Protein 3BJ9 (pdb70)

Radius of gyration: 13.49 Å; Cα contacts (8 Å, |Δi|>4): 294; chains: 1; bounding box: 33×33×35 Å

Solvent-accessible surface area: 6426 Å² total; per-residue (Å²): 93,15,88,3,35,108,71,56,61,21,8,79,38,49,88,13,128,0,29,0,19,4,161,82,151,100,75,0,24,99,71,24,1,42,0,31,11,50,91,125,86,119,101,69,104,60,2,4,41,12,67,35,120,114,63,104,48,83,4,105,172,11,55,122,45,10,51,10,36,38,45,75,105,141,11,69,0,14,0,23,0,40,111,3,67,87,84,2,78,3,44,0,47,0,0,6,15,68,243,105,80,63,57,94,5,91,5,0,68,0,52,16,69,104,82,124

Secondary structure (DSSP, 8-state):
-EE--SEEEEETT--EEEEEEE-SSS-GGG-PEEEEEE-TTS--EEEEEEEETTEEEEPTT--TTEEEEEEGGGTEEEEEE-S--GGG-EEEEEEE--SS--EEP--EEEEEES--

Foldseek 3Di:
DWAWDAEDEEEAQAKDKTKIAPPDVDFLLPWWKWKWWAAPPDDTATAKTDNAPPDIGGGPPRDPLWDWDADRVRRMIMTMHGRDDQVSQTWMWIWIDDPVDIHIYPTYGYGYDNHD

Nearest PDB structures (foldseek):
  3bj9-assembly1_1  TM=1.009E+00  e=4.000E-25  Homo sapiens
  4kte-assembly1_L  TM=9.648E-01  e=6.595E-17  Macaca mulatta
  4ktd-assembly1_L  TM=9.754E-01  e=2.345E-16  Macaca mulatta
  8eez-assembly1_L  TM=9.628E-01  e=2.100E-16  Macaca mulatta
  7u8e-assembly1_L  TM=9.687E-01  e=7.469E-16  Homo sapiens

Structure (mmCIF, N/CA/C/O backbone):
data_3BJ9
#
_entry.id   3BJ9
#
_cell.length_a   43.811
_cell.length_b   67.176
_cell.length_c   99.830
_cell.angle_alpha   90.00
_cell.angle_beta   90.00
_cell.angle_gamma   90.00
#
_symmetry.space_group_name_H-M   'I 2 2 2'
#
loop_
_entity.id
_entity.type
_entity.pdbx_description
1 polymer 'Immunoglobulin iota chain, Immunoglobulin lambda-like polypeptide 1'
2 non-polymer 1,2-ETHANEDIOL
3 water water
#
loop_
_atom_site.group_PDB
_atom_site.id
_atom_site.type_symbol
_atom_site.label_atom_id
_atom_site.label_alt_id
_atom_site.label_comp_id
_atom_site.label_asym_id
_atom_site.label_entity_id
_atom_site.label_seq_id
_atom_site.pdbx_PDB_ins_code
_atom_site.Cartn_x
_atom_site.Cartn_y
_atom_site.Cartn_z
_atom_site.occupancy
_atom_site.B_iso_or_equiv
_atom_site.auth_seq_id
_atom_site.auth_comp_id
_atom_site.auth_asym_id
_atom_site.auth_atom_id
_atom_site.pdbx_PDB_model_num
ATOM 1 N N . VAL A 1 1 ? 16.209 0.657 15.751 1.00 20.16 3 VAL 1 N 1
ATOM 2 C CA . VAL A 1 1 ? 16.024 1.297 14.406 1.00 19.05 3 VAL 1 CA 1
ATOM 3 C C . VAL A 1 1 ? 15.287 2.654 14.525 1.00 17.79 3 VAL 1 C 1
ATOM 4 O O . VAL A 1 1 ? 15.689 3.617 13.888 1.00 17.57 3 VAL 1 O 1
ATOM 8 N N . LEU A 1 2 ? 14.261 2.745 15.378 1.00 16.28 4 LEU 1 N 1
ATOM 9 C CA . LEU A 1 2 ? 13.586 4.022 15.607 1.00 14.33 4 LEU 1 CA 1
ATOM 10 C C . LEU A 1 2 ? 13.783 4.516 17.043 1.00 14.41 4 LEU 1 C 1
ATOM 11 O O . LEU A 1 2 ? 13.258 3.912 17.974 1.00 14.84 4 LEU 1 O 1
ATOM 16 N N . HIS A 1 3 ? 14.522 5.612 17.223 1.00 12.36 5 HIS 1 N 1
ATOM 17 C CA . HIS A 1 3 ? 14.700 6.178 18.561 1.00 10.32 5 HIS 1 CA 1
ATOM 18 C C . HIS A 1 3 ? 13.593 7.185 18.859 1.00 9.31 5 HIS 1 C 1
ATOM 19 O O . HIS A 1 3 ? 13.261 8.019 18.019 1.00 9.21 5 HIS 1 O 1
ATOM 26 N N . GLN A 1 4 ? 13.038 7.099 20.057 1.00 7.85 6 GLN 1 N 1
ATOM 27 C CA . GLN A 1 4 ? 12.206 8.158 20.604 1.00 8.22 6 GLN 1 CA 1
ATOM 28 C C . GLN A 1 4 ? 12.657 8.441 22.033 1.00 8.64 6 GLN 1 C 1
ATOM 29 O O . GLN A 1 4 ? 12.911 7.517 22.793 1.00 8.31 6 GLN 1 O 1
ATOM 35 N N . PRO A 1 5 ? 12.732 9.714 22.413 1.00 9.52 7 PRO 1 N 1
ATOM 36 C CA . PRO A 1 5 ? 13.065 10.059 23.808 1.00 9.87 7 PRO 1 CA 1
ATOM 37 C C . PRO A 1 5 ? 11.980 9.482 24.732 1.00 9.47 7 PRO 1 C 1
ATOM 38 O O . PRO A 1 5 ? 10.800 9.545 24.377 1.00 9.58 7 PRO 1 O 1
ATOM 42 N N . PRO A 1 6 ? 12.361 8.916 25.879 1.00 9.52 8 PRO 1 N 1
ATOM 43 C CA . PRO A 1 6 ? 11.394 8.336 26.827 1.00 9.38 8 PRO 1 CA 1
ATOM 44 C C . PRO A 1 6 ? 10.273 9.278 27.290 1.00 9.14 8 PRO 1 C 1
ATOM 45 O O . PRO A 1 6 ? 9.112 8.857 27.423 1.00 8.98 8 PRO 1 O 1
ATOM 49 N N . ALA A 1 7 ? 10.607 10.536 27.535 1.00 8.84 9 ALA 1 N 1
ATOM 50 C CA . ALA A 1 7 ? 9.663 11.421 28.209 1.00 9.29 9 ALA 1 CA 1
ATOM 51 C C . ALA A 1 7 ? 9.902 12.856 27.826 1.00 9.45 9 ALA 1 C 1
ATOM 52 O O . ALA A 1 7 ? 11.037 13.296 27.689 1.00 9.67 9 ALA 1 O 1
ATOM 54 N N . MET A 1 8 ? 8.815 13.576 27.613 1.00 9.55 10 MET 1 N 1
ATOM 55 C CA . MET A 1 8 ? 8.864 15.018 27.418 1.00 10.72 10 MET 1 CA 1
ATOM 56 C C . MET A 1 8 ? 7.727 15.658 28.212 1.00 10.67 10 MET 1 C 1
ATOM 57 O O . MET A 1 8 ? 6.675 15.046 28.409 1.00 10.14 10 MET 1 O 1
ATOM 62 N N . SER A 1 9 ? 7.947 16.896 28.646 1.00 11.65 11 SER 1 N 1
ATOM 63 C CA A SER A 1 9 ? 6.931 17.661 29.354 0.50 11.91 11 SER 1 CA 1
ATOM 64 C CA B SER A 1 9 ? 6.932 17.672 29.367 0.50 11.62 11 SER 1 CA 1
ATOM 65 C C . SER A 1 9 ? 6.725 19.029 28.708 1.00 11.80 11 SER 1 C 1
ATOM 66 O O . SER A 1 9 ? 7.665 19.628 28.201 1.00 11.56 11 SER 1 O 1
ATOM 71 N N . SER A 1 10 ? 5.484 19.519 28.704 1.00 11.92 12 SER 1 N 1
ATOM 72 C CA . SER A 1 10 ? 5.224 20.893 28.268 1.00 11.96 12 SER 1 CA 1
ATOM 73 C C . SER A 1 10 ? 3.917 21.398 28.874 1.00 12.04 12 SER 1 C 1
ATOM 74 O O . SER A 1 10 ? 3.066 20.597 29.258 1.00 12.66 12 SER 1 O 1
ATOM 77 N N . ALA A 1 11 ? 3.755 22.716 28.943 1.00 11.78 13 ALA 1 N 1
ATOM 78 C CA . ALA A 1 11 ? 2.599 23.310 29.609 1.00 11.69 13 ALA 1 CA 1
ATOM 79 C C . ALA A 1 11 ? 1.373 23.441 28.713 1.00 11.52 13 ALA 1 C 1
ATOM 80 O O . ALA A 1 11 ? 1.471 23.510 27.477 1.00 11.56 13 ALA 1 O 1
ATOM 82 N N . LEU A 1 12 ? 0.215 23.470 29.353 1.00 12.04 14 LEU 1 N 1
ATOM 83 C CA . LEU A 1 12 ? -1.056 23.773 28.682 1.00 12.53 14 LEU 1 CA 1
ATOM 84 C C . LEU A 1 12 ? -0.936 24.928 27.716 1.00 12.75 14 LEU 1 C 1
ATOM 85 O O . LEU A 1 12 ? -0.340 25.950 28.037 1.00 13.32 14 LEU 1 O 1
ATOM 90 N N . GLY A 1 13 ? -1.492 24.762 26.524 1.00 13.01 15 GLY 1 N 1
ATOM 91 C CA . GLY A 1 13 ? -1.504 25.826 25.531 1.00 12.52 15 GLY 1 CA 1
ATOM 92 C C . GLY A 1 13 ? -0.260 25.942 24.680 1.00 12.83 15 GLY 1 C 1
ATOM 93 O O . GLY A 1 13 ? -0.266 26.658 23.670 1.00 13.09 15 GLY 1 O 1
ATOM 94 N N . THR A 1 14 ? 0.812 25.242 25.051 1.00 12.28 16 THR 1 N 1
ATOM 95 C CA . THR A 1 14 ? 2.050 25.370 24.276 1.00 12.21 16 THR 1 CA 1
ATOM 96 C C . THR A 1 14 ? 2.053 24.421 23.089 1.00 12.25 16 THR 1 C 1
ATOM 97 O O . THR A 1 14 ? 1.122 23.634 22.895 1.00 11.06 16 THR 1 O 1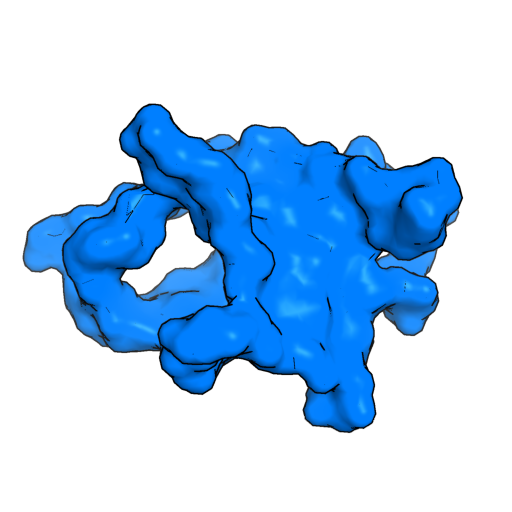
ATOM 101 N N . THR A 1 15 ? 3.138 24.516 22.324 1.00 13.21 17 THR 1 N 1
ATOM 102 C CA . THR A 1 15 ? 3.444 23.641 21.216 1.00 13.64 17 THR 1 CA 1
ATOM 103 C C . THR A 1 15 ? 4.653 22.800 21.586 1.00 13.56 17 THR 1 C 1
ATOM 104 O O . THR A 1 15 ? 5.650 23.335 22.079 1.00 13.23 17 THR 1 O 1
ATOM 108 N N . ILE A 1 16 ? 4.552 21.485 21.361 1.00 12.58 18 ILE 1 N 1
ATOM 109 C CA . ILE A 1 16 ? 5.686 20.565 21.560 1.00 12.28 18 ILE 1 CA 1
ATOM 110 C C . ILE A 1 16 ? 5.957 19.782 20.267 1.00 11.42 18 ILE 1 C 1
ATOM 111 O O . ILE A 1 16 ? 5.050 19.544 19.474 1.00 11.67 18 ILE 1 O 1
ATOM 116 N N . ARG A 1 17 ? 7.203 19.396 20.050 1.00 10.54 19 ARG 1 N 1
ATOM 117 C CA . ARG A 1 17 ? 7.556 18.637 18.853 1.00 10.69 19 ARG 1 CA 1
ATOM 118 C C . ARG A 1 17 ? 8.255 17.378 19.296 1.00 9.85 19 ARG 1 C 1
ATOM 119 O O . ARG A 1 17 ? 9.350 17.425 19.882 1.00 9.59 19 ARG 1 O 1
ATOM 127 N N . LEU A 1 18 ? 7.594 16.253 19.054 1.00 10.30 20 LEU 1 N 1
ATOM 128 C CA . LEU A 1 18 ? 8.157 14.929 19.351 1.00 9.70 20 LEU 1 CA 1
ATOM 129 C C . LEU A 1 18 ? 9.037 14.449 18.194 1.00 9.14 20 LEU 1 C 1
ATOM 130 O O . LEU A 1 18 ? 8.701 14.660 17.041 1.00 8.38 20 LEU 1 O 1
ATOM 135 N N . THR A 1 19 ? 10.157 13.802 18.516 1.00 8.56 21 THR 1 N 1
ATOM 136 C CA . THR A 1 19 ? 11.108 13.376 17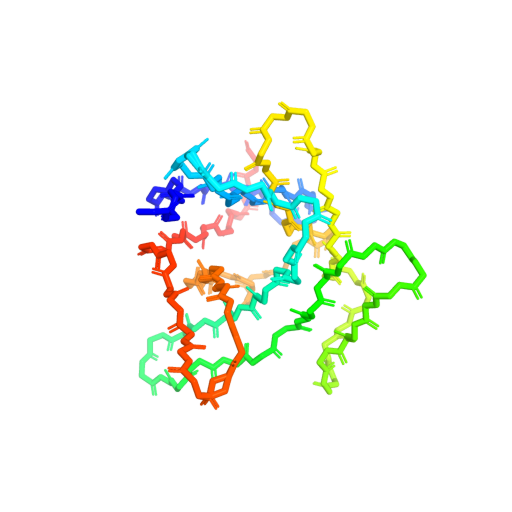.499 1.00 8.22 21 THR 1 CA 1
ATOM 137 C C . THR A 1 19 ? 11.209 11.868 17.383 1.00 8.33 21 THR 1 C 1
ATOM 138 O O . THR A 1 19 ? 11.286 11.159 18.375 1.00 8.50 21 THR 1 O 1
ATOM 142 N N . CYS A 1 20 ? 11.234 11.398 16.147 1.00 7.88 22 CYS 1 N 1
ATOM 143 C CA . CYS A 1 20 ? 11.457 10.009 15.884 1.00 7.84 22 CYS 1 CA 1
ATOM 144 C C . CYS A 1 20 ? 12.521 9.710 14.861 1.00 7.71 22 CYS 1 C 1
ATOM 145 O O . CYS A 1 20 ? 12.442 10.235 13.750 1.00 7.49 22 CYS 1 O 1
ATOM 148 N N . THR A 1 21 ? 13.604 9.030 15.224 1.00 8.26 23 THR 1 N 1
ATOM 149 C CA . THR A 1 21 ? 14.907 9.365 14.737 1.00 8.69 23 THR 1 CA 1
ATOM 150 C C . THR A 1 21 ? 15.170 7.971 14.129 1.00 9.49 23 THR 1 C 1
ATOM 151 O O . THR A 1 21 ? 15.243 6.975 14.864 1.00 8.15 23 THR 1 O 1
ATOM 155 N N . LEU A 1 22 ? 15.263 7.890 12.803 1.00 11.17 24 LEU 1 N 1
ATOM 156 C CA . LEU A 1 22 ? 15.658 6.648 12.135 1.00 13.93 24 LEU 1 CA 1
ATOM 157 C C . LEU A 1 22 ? 17.174 6.465 12.290 1.00 16.43 24 LEU 1 C 1
ATOM 158 O O . LEU A 1 22 ? 17.960 7.187 11.689 1.00 15.39 24 LEU 1 O 1
ATOM 163 N N . ARG A 1 23 ? 17.560 5.508 13.122 1.00 20.27 25 ARG 1 N 1
ATOM 164 C CA . ARG A 1 23 ? 18.960 5.229 13.413 1.00 24.33 25 ARG 1 CA 1
ATOM 165 C C . ARG A 1 23 ? 19.348 3.972 12.641 1.00 25.32 25 ARG 1 C 1
ATOM 166 O O . ARG A 1 23 ? 18.831 2.903 12.960 1.00 26.73 25 ARG 1 O 1
ATOM 174 N N . ASN A 1 24 ? 20.146 4.069 11.568 1.00 27.11 26 ASN 1 N 1
ATOM 175 C CA . ASN A 1 24 ? 20.437 5.300 10.801 1.00 27.18 26 ASN 1 CA 1
ATOM 176 C C . ASN A 1 24 ? 21.130 4.940 9.486 1.00 26.68 26 ASN 1 C 1
ATOM 177 O O . ASN A 1 24 ? 21.619 5.823 8.751 1.00 27.51 26 ASN 1 O 1
ATOM 182 N N A ASP A 1 25 ? 21.230 3.657 9.167 0.50 25.52 27 ASP 1 N 1
ATOM 183 N N B ASP A 1 25 ? 21.164 3.631 9.227 0.50 25.43 27 ASP 1 N 1
ATOM 184 C CA A ASP A 1 25 ? 21.679 3.342 7.821 0.50 24.43 27 ASP 1 CA 1
ATOM 185 C CA B ASP A 1 25 ? 21.611 3.022 7.978 0.50 24.22 27 ASP 1 CA 1
ATOM 186 C C A ASP A 1 25 ? 20.495 3.009 6.905 0.50 23.58 27 ASP 1 C 1
ATOM 187 C C B ASP A 1 25 ? 20.468 2.939 6.948 0.50 23.46 27 ASP 1 C 1
ATOM 188 O O A ASP A 1 25 ? 20.609 2.274 5.920 0.50 23.36 27 ASP 1 O 1
ATOM 189 O O B ASP A 1 25 ? 20.599 2.311 5.892 0.50 23.24 27 ASP 1 O 1
ATOM 198 N N . HIS A 1 26 ? 19.348 3.578 7.275 1.00 22.29 28 HIS 1 N 1
ATOM 199 C CA . HIS A 1 26 ? 18.200 3.661 6.402 1.00 20.84 28 HIS 1 CA 1
ATOM 200 C C . HIS A 1 26 ? 17.921 5.143 6.174 1.00 18.92 28 HIS 1 C 1
ATOM 201 O O . HIS A 1 26 ? 18.358 5.989 6.951 1.00 18.22 28 HIS 1 O 1
ATOM 208 N N . ASP A 1 27 ? 17.208 5.450 5.100 1.00 16.96 29 ASP 1 N 1
ATOM 209 C CA . ASP A 1 27 ? 16.983 6.833 4.698 1.00 16.30 29 ASP 1 CA 1
ATOM 210 C C . ASP A 1 27 ? 15.524 7.205 4.962 1.00 15.25 29 ASP 1 C 1
ATOM 211 O O . ASP A 1 27 ? 14.625 6.632 4.361 1.00 14.55 29 ASP 1 O 1
ATOM 216 N N . ILE A 1 28 ? 15.298 8.166 5.858 1.00 14.85 30 ILE 1 N 1
ATOM 217 C CA . ILE A 1 28 ? 13.930 8.608 6.173 1.00 14.34 30 ILE 1 CA 1
ATOM 218 C C . ILE A 1 28 ? 13.220 9.300 5.002 1.00 14.22 30 ILE 1 C 1
ATOM 219 O O . ILE A 1 28 ? 12.002 9.428 5.011 1.00 14.07 30 ILE 1 O 1
ATOM 224 N N . GLY A 1 29 ? 13.998 9.725 4.017 1.00 20.00 31 GLY 1 N 1
ATOM 225 C CA . GLY A 1 29 ? 13.460 10.360 2.827 1.00 20.00 31 GLY 1 CA 1
ATOM 226 C C . GLY A 1 29 ? 12.623 9.411 1.992 1.00 20.00 31 GLY 1 C 1
ATOM 227 O O . GLY A 1 29 ? 11.931 9.830 1.116 1.00 20.00 31 GLY 1 O 1
ATOM 228 N N . VAL A 1 30 ? 12.714 8.116 2.289 1.00 13.96 32 VAL 1 N 1
ATOM 229 C CA . VAL A 1 30 ? 11.930 7.156 1.551 1.00 14.24 32 VAL 1 CA 1
ATOM 230 C C . VAL A 1 30 ? 10.849 6.439 2.356 1.00 13.77 32 VAL 1 C 1
ATOM 231 O O . VAL A 1 30 ? 10.274 5.485 1.875 1.00 14.07 32 VAL 1 O 1
ATOM 235 N N . TYR A 1 31 ? 10.588 6.911 3.570 1.00 12.28 33 TYR 1 N 1
ATOM 236 C CA . TYR A 1 31 ? 9.560 6.328 4.444 1.00 12.36 33 TYR 1 CA 1
ATOM 237 C C . TYR A 1 31 ? 8.497 7.307 4.857 1.00 11.77 33 TYR 1 C 1
ATOM 238 O O . TYR A 1 31 ? 8.801 8.460 5.104 1.00 11.07 33 TYR 1 O 1
ATOM 247 N N . SER A 1 32 ? 7.254 6.826 4.925 1.00 10.69 34 SER 1 N 1
ATOM 248 C CA . SER A 1 32 ? 6.195 7.516 5.645 1.00 10.54 34 SER 1 CA 1
ATOM 249 C C . SER A 1 32 ? 6.449 7.306 7.129 1.00 10.33 34 SER 1 C 1
ATOM 250 O O . SER A 1 32 ? 6.864 6.221 7.544 1.00 9.93 34 SER 1 O 1
ATOM 253 N N . VAL A 1 33 ? 6.209 8.346 7.919 1.00 10.05 35 VAL 1 N 1
ATOM 254 C CA . VAL A 1 33 ? 6.286 8.222 9.372 1.00 9.58 35 VAL 1 CA 1
ATOM 255 C C . VAL A 1 33 ? 4.852 8.169 9.919 1.00 9.41 35 VAL 1 C 1
ATOM 256 O O . VAL A 1 33 ? 4.064 9.096 9.724 1.00 8.63 35 VAL 1 O 1
ATOM 260 N N . TYR A 1 34 ? 4.521 7.069 10.591 1.00 10.03 36 TYR 1 N 1
ATOM 261 C CA . TYR A 1 34 ? 3.198 6.882 11.209 1.00 9.71 36 TYR 1 CA 1
ATOM 262 C C . TYR A 1 34 ? 3.288 7.258 12.682 1.00 9.53 36 TYR 1 C 1
ATOM 263 O O . TYR A 1 34 ? 4.294 6.982 13.324 1.00 8.92 36 TYR 1 O 1
ATOM 272 N N . TRP A 1 35 ? 2.242 7.903 13.196 1.00 8.99 37 TRP 1 N 1
ATOM 273 C CA . TRP A 1 35 ? 2.196 8.324 14.592 1.00 7.93 37 TRP 1 CA 1
ATOM 274 C C . TRP A 1 35 ? 0.929 7.806 15.259 1.00 8.32 37 TRP 1 C 1
ATOM 275 O O . TRP A 1 35 ? -0.142 7.805 14.638 1.00 8.53 37 TRP 1 O 1
ATOM 286 N N . TYR A 1 36 ? 1.057 7.370 16.513 1.00 7.72 38 TYR 1 N 1
ATOM 287 C CA . TYR A 1 36 ? -0.061 6.787 17.275 1.00 8.14 38 TYR 1 CA 1
ATOM 288 C C . TYR A 1 36 ? -0.046 7.365 18.677 1.00 7.58 38 TYR 1 C 1
ATOM 289 O O . TYR A 1 36 ? 1.018 7.555 19.253 1.00 7.62 38 TYR 1 O 1
ATOM 298 N N . GLN A 1 37 ? -1.226 7.632 19.215 1.00 7.50 39 GLN 1 N 1
ATOM 299 C CA . GLN A 1 37 ? -1.379 8.045 20.610 1.00 7.80 39 GLN 1 CA 1
ATOM 300 C C . GLN A 1 37 ? -1.887 6.812 21.373 1.00 8.02 39 GLN 1 C 1
ATOM 301 O O . GLN A 1 37 ? -2.700 6.065 20.842 1.00 9.31 39 GLN 1 O 1
ATOM 307 N N . GLN A 1 38 ? -1.437 6.604 22.601 1.00 8.58 40 GLN 1 N 1
ATOM 308 C CA . GLN A 1 38 ? -1.989 5.525 23.421 1.00 8.63 40 GLN 1 CA 1
ATOM 309 C C . GLN A 1 38 ? -2.190 5.960 24.854 1.00 9.60 40 GLN 1 C 1
ATOM 310 O O . GLN A 1 38 ? -1.271 6.477 25.500 1.00 9.78 40 GLN 1 O 1
ATOM 316 N N . ARG A 1 39 ? -3.414 5.770 25.342 1.00 9.37 41 ARG 1 N 1
ATOM 317 C CA . ARG A 1 39 ? -3.711 6.076 26.728 1.00 10.26 41 ARG 1 CA 1
ATOM 318 C C . ARG A 1 39 ? -3.841 4.756 27.483 1.00 10.51 41 ARG 1 C 1
ATOM 319 O O . ARG A 1 39 ? -4.263 3.770 26.892 1.00 8.86 41 ARG 1 O 1
ATOM 327 N N . PRO A 1 40 ? -3.477 4.748 28.774 1.00 11.41 42 PRO 1 N 1
ATOM 328 C CA . PRO A 1 40 ? -3.501 3.533 29.584 1.00 12.19 42 PRO 1 CA 1
ATOM 329 C C . PRO A 1 40 ? -4.870 2.849 29.548 1.00 12.84 42 PRO 1 C 1
ATOM 330 O O . PRO A 1 40 ? -5.894 3.511 29.741 1.00 12.84 42 PRO 1 O 1
ATOM 334 N N . GLY A 1 41 ? -4.868 1.539 29.289 1.00 13.58 43 GLY 1 N 1
ATOM 335 C CA . GLY A 1 41 ? -6.097 0.747 29.152 1.00 14.39 43 GLY 1 CA 1
ATOM 336 C C . GLY A 1 41 ? -6.873 0.941 27.859 1.00 14.82 43 GLY 1 C 1
ATOM 337 O O . GLY A 1 41 ? -8.050 0.545 27.758 1.00 15.60 43 GLY 1 O 1
ATOM 338 N N . HIS A 1 42 ? -6.235 1.575 26.876 1.00 13.72 44 HIS 1 N 1
ATOM 339 C CA . HIS A 1 42 ? -6.833 1.764 25.564 1.00 13.37 44 HIS 1 CA 1
ATOM 340 C C . HIS A 1 42 ? -5.859 1.334 24.482 1.00 12.23 44 HIS 1 C 1
ATOM 341 O O . HIS A 1 42 ? -4.647 1.301 24.734 1.00 11.43 44 HIS 1 O 1
ATOM 348 N N . PRO A 1 43 ? -6.387 0.975 23.302 1.00 12.00 45 PRO 1 N 1
ATOM 349 C CA . PRO A 1 43 ? -5.551 0.644 22.158 1.00 11.47 45 PRO 1 CA 1
ATOM 350 C C . PRO A 1 43 ? -4.861 1.887 21.593 1.00 11.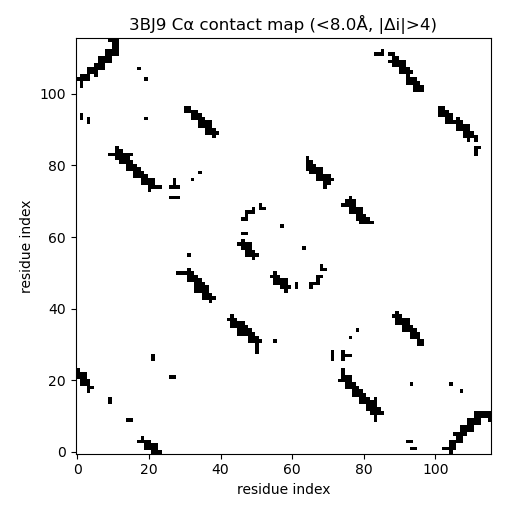09 45 PRO 1 C 1
ATOM 351 O O . PRO A 1 43 ? -5.273 3.008 21.886 1.00 11.80 45 PRO 1 O 1
ATOM 355 N N . PRO A 1 44 ? -3.837 1.696 20.771 1.00 11.05 46 PRO 1 N 1
ATOM 356 C CA . PRO A 1 44 ? -3.253 2.822 20.038 1.00 10.43 46 PRO 1 CA 1
ATOM 357 C C . PRO A 1 44 ? -4.304 3.454 19.136 1.00 10.16 46 PRO 1 C 1
ATOM 358 O O . PRO A 1 44 ? -5.228 2.766 18.665 1.00 9.68 46 PRO 1 O 1
ATOM 362 N N . ARG A 1 45 ? -4.143 4.747 18.897 1.00 9.09 47 ARG 1 N 1
ATOM 363 C CA . ARG A 1 45 ? -5.025 5.493 18.005 1.00 9.75 47 ARG 1 CA 1
ATOM 364 C C . ARG A 1 45 ? -4.181 6.161 16.931 1.00 8.71 47 ARG 1 C 1
ATOM 365 O O . ARG A 1 45 ? -3.308 6.955 17.234 1.00 8.21 47 ARG 1 O 1
ATOM 373 N N . PHE A 1 46 ? -4.467 5.851 15.674 1.00 9.32 48 PHE 1 N 1
ATOM 374 C CA . PHE A 1 46 ? -3.770 6.475 14.551 1.00 9.09 48 PHE 1 CA 1
ATOM 375 C C . PHE A 1 46 ? -3.986 7.992 14.560 1.00 8.35 48 PHE 1 C 1
ATOM 376 O O . PHE A 1 46 ? -5.128 8.445 14.541 1.00 7.38 48 PHE 1 O 1
ATOM 384 N N . LEU A 1 47 ? -2.890 8.754 14.568 1.00 6.95 49 LEU 1 N 1
ATOM 385 C CA . LEU A 1 47 ? -2.950 10.219 14.460 1.00 7.96 49 LEU 1 CA 1
ATOM 386 C C . LEU A 1 47 ? -2.782 10.747 13.033 1.00 8.36 49 LEU 1 C 1
ATOM 387 O O . LEU A 1 47 ? -3.596 11.552 12.556 1.00 8.01 49 LEU 1 O 1
ATOM 392 N N . LEU A 1 48 ? -1.697 10.329 12.384 1.00 7.75 50 LEU 1 N 1
ATOM 393 C CA . LEU A 1 48 ? -1.363 10.806 11.036 1.00 8.39 50 LEU 1 CA 1
ATOM 394 C C . LEU A 1 48 ? -0.196 10.008 10.462 1.00 8.40 50 LEU 1 C 1
ATOM 395 O O . LEU A 1 48 ? 0.587 9.395 11.214 1.00 8.14 50 LEU 1 O 1
ATOM 400 N N . ARG A 1 49 ? -0.124 9.994 9.128 1.00 8.68 51 ARG 1 N 1
ATOM 401 C CA . ARG A 1 49 ? 0.976 9.433 8.376 1.00 8.94 51 ARG 1 CA 1
ATOM 402 C C . ARG A 1 49 ? 1.618 10.594 7.652 1.00 9.01 51 ARG 1 C 1
ATOM 403 O O . ARG A 1 49 ? 0.928 11.359 6.951 1.00 10.20 51 ARG 1 O 1
ATOM 411 N N . TYR A 1 50 ? 2.924 10.733 7.797 1.00 8.34 52 TYR 1 N 1
ATOM 412 C CA . TYR A 1 50 ? 3.630 11.804 7.127 1.00 9.44 52 TYR 1 CA 1
ATOM 413 C C . TYR A 1 50 ? 4.783 11.292 6.257 1.00 9.46 52 TYR 1 C 1
ATOM 414 O O . TYR A 1 50 ? 5.745 10.713 6.765 1.00 8.82 52 TYR 1 O 1
ATOM 423 N N . PHE A 1 51 ? 4.664 11.517 4.949 1.00 10.22 53 PHE 1 N 1
ATOM 424 C CA . PHE A 1 51 ? 5.785 11.337 4.023 1.00 11.24 53 PHE 1 CA 1
ATOM 425 C C . PHE A 1 51 ? 6.386 12.697 3.610 1.00 11.89 53 PHE 1 C 1
ATOM 426 O O . PHE A 1 51 ? 7.605 12.889 3.658 1.00 12.79 53 PHE 1 O 1
ATOM 434 N N . SER A 1 52 ? 5.537 13.625 3.188 1.00 11.89 54 SER 1 N 1
ATOM 435 C CA . SER A 1 52 ? 5.985 14.960 2.770 1.00 12.82 54 SER 1 CA 1
ATOM 436 C C . SER A 1 52 ? 4.802 15.904 2.901 1.00 13.31 54 SER 1 C 1
ATOM 437 O O . SER A 1 52 ? 3.698 15.437 3.203 1.00 12.76 54 SER 1 O 1
ATOM 440 N N . GLN A 1 53 ? 5.017 17.217 2.668 1.00 13.94 55 GLN 1 N 1
ATOM 441 C CA A GLN A 1 53 ? 3.929 18.193 2.797 0.50 13.96 55 GLN 1 CA 1
ATOM 442 C CA B GLN A 1 53 ? 3.962 18.225 2.766 0.50 14.73 55 GLN 1 CA 1
ATOM 443 C C . GLN A 1 53 ? 2.806 17.929 1.801 1.00 14.18 55 GLN 1 C 1
ATOM 444 O O . GLN A 1 53 ? 1.675 18.338 2.025 1.00 13.92 55 GLN 1 O 1
ATOM 455 N N . SER A 1 54 ? 3.105 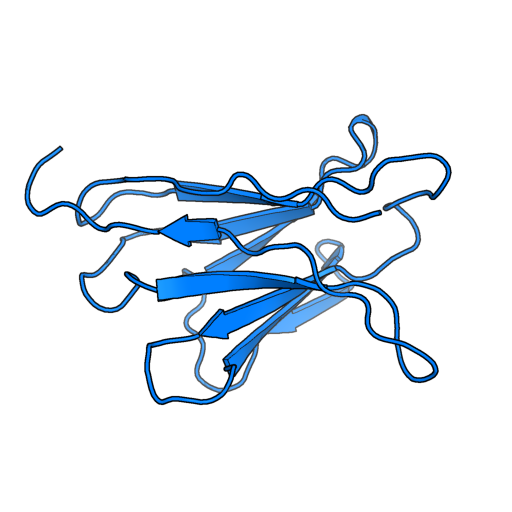17.231 0.708 1.00 13.86 56 SER 1 N 1
ATOM 456 C CA . SER A 1 54 ? 2.063 16.871 -0.263 1.00 14.17 56 SER 1 CA 1
ATOM 457 C C . SER A 1 54 ? 1.728 15.366 -0.284 1.00 13.27 56 SER 1 C 1
ATOM 458 O O . SER A 1 54 ? 1.024 14.888 -1.178 1.00 13.17 56 SER 1 O 1
ATOM 461 N N . ASP A 1 55 ? 2.229 14.614 0.699 1.00 12.14 57 ASP 1 N 1
ATOM 462 C CA . ASP A 1 55 ? 1.909 13.188 0.807 1.00 11.09 57 ASP 1 CA 1
ATOM 463 C C . ASP A 1 55 ? 1.838 12.828 2.277 1.00 10.74 57 ASP 1 C 1
ATOM 464 O O . ASP A 1 55 ? 2.839 12.470 2.895 1.00 9.47 57 ASP 1 O 1
ATOM 469 N N . LYS A 1 56 ? 0.636 12.985 2.832 1.00 10.92 58 LYS 1 N 1
ATOM 470 C CA . LYS A 1 56 ? 0.366 12.792 4.257 1.00 11.41 58 LYS 1 CA 1
ATOM 471 C C . LYS A 1 56 ? -1.114 12.440 4.430 1.00 11.32 58 LYS 1 C 1
ATOM 472 O O . LYS A 1 56 ? -1.920 12.715 3.539 1.00 11.56 58 LYS 1 O 1
ATOM 478 N N . SER A 1 57 ? -1.469 11.814 5.549 1.00 10.84 59 SER 1 N 1
ATOM 479 C CA . SER A 1 57 ? -2.870 11.479 5.800 1.00 11.08 59 SER 1 CA 1
ATOM 480 C C . SER A 1 57 ? -3.167 11.732 7.260 1.00 11.29 59 SER 1 C 1
ATOM 481 O O . SER A 1 57 ? -2.473 11.213 8.123 1.00 10.63 59 SER 1 O 1
ATOM 484 N N . GLN A 1 58 ? -4.180 12.551 7.528 1.00 11.51 60 GLN 1 N 1
ATOM 485 C CA . GLN A 1 58 ? -4.575 12.836 8.877 1.00 12.14 60 GLN 1 CA 1
ATOM 486 C C . GLN A 1 58 ? -5.557 11.746 9.335 1.00 13.80 60 GLN 1 C 1
ATOM 487 O O . GLN A 1 58 ? -6.450 11.340 8.582 1.00 13.08 60 GLN 1 O 1
ATOM 493 N N . GLY A 1 59 ? -5.401 11.274 10.571 1.00 13.95 61 GLY 1 N 1
ATOM 494 C CA . GLY A 1 59 ? -6.290 10.251 11.084 1.00 14.98 61 GLY 1 CA 1
ATOM 495 C C . GLY A 1 59 ? -7.687 10.808 11.263 1.00 15.87 61 GLY 1 C 1
ATOM 496 O O . GLY A 1 59 ? -7.842 12.018 11.441 1.00 15.10 61 GLY 1 O 1
ATOM 497 N N . PRO A 1 60 ? -8.698 9.932 11.228 1.00 16.65 62 PRO 1 N 1
ATOM 498 C CA . PRO A 1 60 ? -10.084 10.354 11.420 1.00 17.24 62 PRO 1 CA 1
ATOM 499 C C . PRO A 1 60 ? -10.255 11.091 12.730 1.00 17.24 62 PRO 1 C 1
ATOM 500 O O . PRO A 1 60 ? -9.823 10.601 13.788 1.00 17.90 62 PRO 1 O 1
ATOM 504 N N . GLN A 1 61 ? -10.855 12.275 12.651 1.00 16.98 63 GLN 1 N 1
ATOM 505 C CA . GLN A 1 61 ? -11.221 13.052 13.831 1.00 17.20 63 GLN 1 CA 1
ATOM 506 C C . GLN A 1 61 ? -10.014 13.565 14.664 1.00 16.21 63 GLN 1 C 1
ATOM 507 O O . GLN A 1 61 ? -10.184 14.071 15.771 1.00 16.67 63 GLN 1 O 1
ATOM 513 N N . VAL A 1 62 ? -8.806 13.473 14.103 1.00 14.90 64 VAL 1 N 1
ATOM 514 C CA . VAL A 1 62 ? -7.604 14.025 14.727 1.00 13.53 64 VAL 1 CA 1
ATOM 515 C C . VAL A 1 62 ? -7.470 15.483 14.262 1.00 13.34 64 VAL 1 C 1
ATOM 516 O O . VAL A 1 62 ? -7.288 15.733 13.076 1.00 12.34 64 VAL 1 O 1
ATOM 520 N N . PRO A 1 63 ? -7.557 16.446 15.181 1.00 13.68 65 PRO 1 N 1
ATOM 521 C CA . PRO A 1 63 ? -7.567 17.871 14.793 1.00 13.82 65 PRO 1 CA 1
ATOM 522 C C . PRO A 1 63 ? -6.230 18.303 14.171 1.00 14.05 65 PRO 1 C 1
ATOM 523 O O . PRO A 1 63 ? -5.201 17.661 14.425 1.00 14.06 65 PRO 1 O 1
ATOM 527 N N . PRO A 1 64 ? -6.231 19.378 13.377 1.00 14.25 66 PRO 1 N 1
ATOM 528 C CA . PRO A 1 64 ? -5.031 19.760 12.622 1.00 14.25 66 PRO 1 CA 1
ATOM 529 C C . PRO A 1 64 ? -3.894 20.289 13.502 1.00 13.23 66 PRO 1 C 1
ATOM 530 O O . PRO A 1 64 ? -2.762 20.404 13.031 1.00 13.01 66 PRO 1 O 1
ATOM 534 N N . ARG A 1 65 ? -4.174 20.574 14.771 1.00 12.90 67 ARG 1 N 1
ATOM 535 C CA . ARG A 1 65 ? -3.087 20.876 15.727 1.00 12.36 67 ARG 1 CA 1
ATOM 536 C C . ARG A 1 65 ? -2.067 19.721 15.932 1.00 11.59 67 ARG 1 C 1
ATOM 537 O O . ARG A 1 65 ? -0.986 19.956 16.463 1.00 11.43 67 ARG 1 O 1
ATOM 545 N N . PHE A 1 66 ? -2.411 18.503 15.500 1.00 10.26 68 PHE 1 N 1
ATOM 546 C CA . PHE A 1 66 ? -1.444 17.402 15.355 1.00 10.11 68 PHE 1 CA 1
ATOM 547 C C . PHE A 1 66 ? -0.923 17.427 13.913 1.00 9.91 68 PHE 1 C 1
ATOM 548 O O . PHE A 1 66 ? -1.700 17.243 12.970 1.00 9.16 68 PHE 1 O 1
ATOM 556 N N . SER A 1 67 ? 0.377 17.652 13.735 1.00 10.52 69 SER 1 N 1
ATOM 557 C CA . SER A 1 67 ? 0.945 17.749 12.393 1.00 11.73 69 SER 1 CA 1
ATOM 558 C C . SER A 1 67 ? 2.324 17.107 12.287 1.00 11.06 69 SER 1 C 1
ATOM 559 O O . SER A 1 67 ? 3.124 17.140 13.237 1.00 11.49 69 SER 1 O 1
ATOM 562 N N . GLY A 1 68 ? 2.594 16.508 11.131 1.00 10.89 70 GLY 1 N 1
ATOM 563 C CA . GLY A 1 68 ? 3.898 15.869 10.884 1.00 10.05 70 GLY 1 CA 1
ATOM 564 C C . GLY A 1 68 ? 4.832 16.792 10.128 1.00 9.78 70 GLY 1 C 1
ATOM 565 O O . GLY A 1 68 ? 4.391 17.735 9.457 1.00 9.26 70 GLY 1 O 1
ATOM 566 N N . SER A 1 69 ? 6.122 16.521 10.262 1.00 8.98 71 SER 1 N 1
ATOM 567 C CA . SER A 1 69 ? 7.179 17.128 9.462 1.00 9.36 71 SER 1 CA 1
ATOM 568 C C . SER A 1 69 ? 8.390 16.192 9.504 1.00 9.14 71 SER 1 C 1
ATOM 569 O O . SER A 1 69 ? 8.360 15.166 10.186 1.00 9.04 71 SER 1 O 1
ATOM 572 N N . LYS A 1 70 ? 9.444 16.528 8.778 1.00 9.02 72 LYS 1 N 1
ATOM 573 C CA . LYS A 1 70 ? 10.691 15.754 8.800 1.00 9.46 72 LYS 1 CA 1
ATOM 574 C C . LYS A 1 70 ? 11.879 16.688 8.772 1.00 9.87 72 LYS 1 C 1
ATOM 575 O O . LYS A 1 70 ? 11.777 17.831 8.303 1.00 9.54 72 LYS 1 O 1
ATOM 581 N N . ASP A 1 71 ? 13.002 16.192 9.264 1.00 9.54 73 ASP 1 N 1
ATOM 582 C CA . ASP A 1 71 ? 14.294 16.750 8.900 1.00 10.26 73 ASP 1 CA 1
ATOM 583 C C . ASP A 1 71 ? 15.085 15.613 8.274 1.00 10.56 73 ASP 1 C 1
ATOM 584 O O . ASP A 1 71 ? 15.686 14.794 8.975 1.00 9.01 73 ASP 1 O 1
ATOM 589 N N . VAL A 1 72 ? 15.086 15.559 6.943 1.00 10.74 74 VAL 1 N 1
ATOM 590 C CA . VAL A 1 72 ? 15.663 14.411 6.245 1.00 11.52 74 VAL 1 CA 1
ATOM 591 C C . VAL A 1 72 ? 17.175 14.298 6.481 1.00 11.79 74 VAL 1 C 1
ATOM 592 O O . VAL A 1 72 ? 17.683 13.206 6.733 1.00 11.62 74 VAL 1 O 1
ATOM 596 N N . ALA A 1 73 ? 17.880 15.426 6.449 1.00 12.19 75 ALA 1 N 1
ATOM 597 C CA . ALA A 1 73 ? 19.326 15.429 6.694 1.00 12.61 75 ALA 1 CA 1
ATOM 598 C C . ALA A 1 73 ? 19.683 14.847 8.063 1.00 12.74 75 ALA 1 C 1
ATOM 599 O O . ALA A 1 73 ? 20.742 14.246 8.235 1.00 13.64 75 ALA 1 O 1
ATOM 601 N N . ARG A 1 74 ? 18.796 14.989 9.037 1.00 12.13 76 ARG 1 N 1
ATOM 602 C CA . ARG A 1 74 ? 19.068 14.449 10.374 1.00 12.15 76 ARG 1 CA 1
ATOM 603 C C . ARG A 1 74 ? 18.380 13.098 10.607 1.00 11.42 76 ARG 1 C 1
ATOM 604 O O . ARG A 1 74 ? 18.476 12.522 11.698 1.00 11.38 76 ARG 1 O 1
ATOM 612 N N . ASN A 1 75 ? 17.740 12.568 9.555 1.00 10.81 77 ASN 1 N 1
ATOM 613 C CA . ASN A 1 75 ? 16.966 11.315 9.645 1.00 9.41 77 ASN 1 CA 1
ATOM 614 C C . ASN A 1 75 ? 15.895 11.337 10.723 1.00 9.52 77 ASN 1 C 1
ATOM 615 O O . ASN A 1 75 ? 15.696 10.339 11.438 1.00 9.33 77 ASN 1 O 1
ATOM 620 N N . ARG A 1 76 ? 15.209 12.477 10.839 1.00 9.05 78 ARG 1 N 1
ATOM 621 C CA A ARG A 1 76 ? 14.212 12.669 11.889 0.50 9.43 78 ARG 1 CA 1
ATOM 622 C CA B ARG A 1 76 ? 14.201 12.635 11.882 0.50 9.26 78 ARG 1 CA 1
ATOM 623 C C . ARG A 1 76 ? 12.812 12.881 11.325 1.00 9.10 78 ARG 1 C 1
ATOM 624 O O . ARG A 1 76 ? 12.625 13.599 10.328 1.00 8.50 78 ARG 1 O 1
ATOM 639 N N . GLY A 1 77 ? 11.839 12.269 11.986 1.00 8.67 79 GLY 1 N 1
ATOM 640 C CA . GLY A 1 77 ? 10.441 12.527 11.720 1.00 8.85 79 GLY 1 CA 1
ATOM 641 C C . GLY A 1 77 ? 9.905 13.214 12.963 1.00 8.95 79 GLY 1 C 1
ATOM 642 O O . GLY A 1 77 ? 10.290 12.875 14.102 1.00 9.07 79 GLY 1 O 1
ATOM 643 N N . TYR A 1 78 ? 9.005 14.172 12.760 1.00 8.53 80 TYR 1 N 1
ATOM 644 C CA . TYR A 1 78 ? 8.486 14.962 13.871 1.00 8.50 80 TYR 1 CA 1
ATOM 645 C C . TYR A 1 78 ? 6.977 14.842 13.969 1.00 8.80 80 TYR 1 C 1
ATOM 646 O O . TYR A 1 78 ? 6.281 14.712 12.953 1.00 8.58 80 TYR 1 O 1
ATOM 655 N N . LEU A 1 79 ? 6.476 14.880 15.198 1.00 8.58 81 LEU 1 N 1
ATOM 656 C CA . LEU A 1 79 ? 5.062 15.122 15.426 1.00 8.51 81 LEU 1 CA 1
ATOM 657 C C . LEU A 1 79 ? 4.957 16.389 16.248 1.00 8.80 81 LEU 1 C 1
ATOM 658 O O . LEU A 1 79 ? 5.482 16.442 17.367 1.00 9.30 81 LEU 1 O 1
ATOM 663 N N . SER A 1 80 ? 4.292 17.409 15.700 1.00 8.68 82 SER 1 N 1
ATOM 664 C CA . SER A 1 80 ? 4.050 18.619 16.459 1.00 8.93 82 SER 1 CA 1
ATOM 665 C C . SER A 1 80 ? 2.638 18.650 16.976 1.00 9.80 82 SER 1 C 1
ATOM 666 O O . SER A 1 80 ? 1.692 18.235 16.279 1.00 9.86 82 SER 1 O 1
ATOM 669 N N . ILE A 1 81 ? 2.503 19.107 18.222 1.00 10.07 83 ILE 1 N 1
ATOM 670 C CA . ILE A 1 81 ? 1.185 19.231 18.846 1.00 11.22 83 ILE 1 CA 1
ATOM 671 C C . ILE A 1 81 ? 1.099 20.641 19.405 1.00 12.36 83 ILE 1 C 1
ATOM 672 O O . ILE A 1 81 ? 1.778 20.964 20.383 1.00 12.36 83 ILE 1 O 1
ATOM 677 N N . SER A 1 82 ? 0.270 21.475 18.777 1.00 12.99 84 SER 1 N 1
ATOM 678 C CA . SER A 1 82 ? 0.090 22.855 19.214 1.00 14.05 84 SER 1 CA 1
ATOM 679 C C . SER A 1 82 ? -1.129 22.958 20.145 1.00 14.51 84 SER 1 C 1
ATOM 680 O O . SER A 1 82 ? -1.977 22.059 20.161 1.00 14.19 84 SER 1 O 1
ATOM 683 N N A GLU A 1 83 ? -1.240 24.065 20.893 0.50 15.00 85 GLU 1 N 1
ATOM 684 N N B GLU A 1 83 ? -1.157 24.011 20.962 0.50 15.19 85 GLU 1 N 1
ATOM 685 C CA A GLU A 1 83 ? -2.339 24.273 21.861 0.50 14.90 85 GLU 1 CA 1
ATOM 686 C CA B GLU A 1 83 ? -2.306 24.283 21.814 0.50 15.32 85 GLU 1 CA 1
ATOM 687 C C A GLU A 1 83 ? -2.598 23.041 22.732 0.50 14.77 85 GLU 1 C 1
ATOM 688 C C B GLU A 1 83 ? -2.595 23.070 22.729 0.50 15.01 85 GLU 1 C 1
ATOM 689 O O A GLU A 1 83 ? -3.731 22.546 22.817 0.50 14.76 85 GLU 1 O 1
ATOM 690 O O B GLU A 1 83 ? -3.744 22.620 22.841 0.50 15.03 85 GLU 1 O 1
ATOM 701 N N . LEU A 1 84 ? -1.543 22.545 23.373 1.00 14.54 86 LEU 1 N 1
ATOM 702 C CA . LEU A 1 84 ? -1.643 21.350 24.203 1.00 14.13 86 LEU 1 CA 1
ATOM 703 C C . LEU A 1 84 ? -2.778 21.443 25.193 1.00 14.25 86 LEU 1 C 1
ATOM 704 O O . LEU A 1 84 ? -2.958 22.486 25.834 1.00 12.65 86 LEU 1 O 1
ATOM 709 N N . GLN A 1 85 ? -3.524 20.342 25.284 1.00 13.49 87 GLN 1 N 1
ATOM 710 C CA . GLN A 1 85 ? -4.669 20.195 26.157 1.00 14.96 87 GLN 1 CA 1
ATOM 711 C C . GLN A 1 85 ? -4.367 19.032 27.105 1.00 14.76 87 GLN 1 C 1
ATOM 712 O O . GLN A 1 85 ? -3.574 18.140 26.755 1.00 14.90 87 GLN 1 O 1
ATOM 718 N N . PRO A 1 86 ? -5.008 19.003 28.277 1.00 14.82 88 PRO 1 N 1
ATOM 719 C CA . PRO A 1 86 ? -4.709 17.989 29.299 1.00 14.45 88 PRO 1 CA 1
ATOM 720 C C . PRO A 1 86 ? -4.832 16.554 28.790 1.00 13.79 88 PRO 1 C 1
ATOM 721 O O . PRO A 1 86 ? -4.040 15.702 29.190 1.00 14.32 88 PRO 1 O 1
ATOM 725 N N . GLU A 1 87 ? -5.779 16.303 27.888 1.00 12.89 89 GLU 1 N 1
ATOM 726 C CA A GLU A 1 87 ? -5.998 14.971 27.335 0.50 11.83 89 GLU 1 CA 1
ATOM 727 C CA B GLU A 1 87 ? -5.984 14.959 27.327 0.50 12.75 89 GLU 1 CA 1
ATOM 728 C C . GLU A 1 87 ? -4.885 14.489 26.362 1.00 12.03 89 GLU 1 C 1
ATOM 729 O O . GLU A 1 87 ? -4.830 13.298 25.985 1.00 11.64 89 GLU 1 O 1
ATOM 740 N N . ASP A 1 88 ? -3.990 15.397 25.955 1.00 11.11 90 ASP 1 N 1
ATOM 741 C CA . ASP A 1 88 ? -2.866 15.002 25.084 1.00 10.53 90 ASP 1 CA 1
ATOM 742 C C . ASP A 1 88 ? -1.797 14.253 25.856 1.00 10.52 90 ASP 1 C 1
ATOM 743 O O . ASP A 1 88 ? -0.856 13.698 25.264 1.00 10.00 90 ASP 1 O 1
ATOM 748 N N . GLU A 1 89 ? -1.928 14.251 27.182 1.00 8.95 91 GLU 1 N 1
ATOM 749 C CA . GLU A 1 89 ? -1.034 13.492 28.037 1.00 9.47 91 GLU 1 CA 1
ATOM 750 C C . GLU A 1 89 ? -1.264 12.012 27.779 1.00 8.81 91 GLU 1 C 1
ATOM 751 O O . GLU A 1 89 ? -2.371 11.494 27.974 1.00 8.60 91 GLU 1 O 1
ATOM 757 N N . ALA A 1 90 ? -0.220 11.344 27.294 1.00 8.53 92 ALA 1 N 1
ATOM 758 C CA . ALA A 1 90 ? -0.343 10.004 26.712 1.00 7.77 92 ALA 1 CA 1
ATOM 759 C C . ALA A 1 90 ? 1.008 9.542 26.227 1.00 7.92 92 ALA 1 C 1
ATOM 760 O O . ALA A 1 90 ? 1.969 10.298 26.238 1.00 7.67 92 ALA 1 O 1
ATOM 762 N N . MET A 1 91 ? 1.055 8.291 25.775 1.00 8.29 93 MET 1 N 1
ATOM 763 C CA . MET A 1 91 ? 2.217 7.736 25.095 1.00 8.32 93 MET 1 CA 1
ATOM 764 C C . MET A 1 91 ? 2.063 7.995 23.596 1.00 8.58 93 MET 1 C 1
ATOM 765 O O . MET A 1 91 ? 0.975 7.820 23.032 1.00 8.73 93 MET 1 O 1
ATOM 770 N N . TYR A 1 92 ? 3.153 8.413 22.956 1.00 7.92 94 TYR 1 N 1
ATOM 771 C CA . TYR A 1 92 ? 3.184 8.652 21.520 1.00 7.98 94 TYR 1 CA 1
ATOM 772 C C . TYR A 1 92 ? 4.215 7.738 20.890 1.00 8.29 94 TYR 1 C 1
ATOM 773 O O . TYR A 1 92 ? 5.387 7.737 21.278 1.00 7.87 94 TYR 1 O 1
ATOM 782 N N . TYR A 1 93 ? 3.760 6.948 19.921 1.00 8.85 95 TYR 1 N 1
ATOM 783 C CA . TYR A 1 93 ? 4.643 6.032 19.201 1.00 8.55 95 TYR 1 CA 1
ATOM 784 C C . TYR A 1 93 ? 4.806 6.480 17.770 1.00 7.67 95 TYR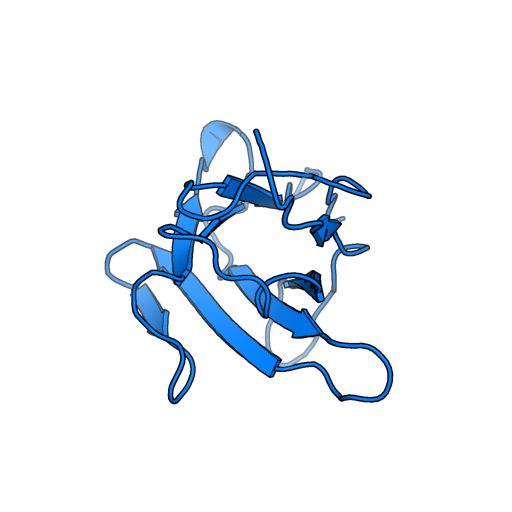 1 C 1
ATOM 785 O O . TYR A 1 93 ? 3.817 6.798 17.111 1.00 7.52 95 TYR 1 O 1
ATOM 794 N N . CYS A 1 94 ? 6.034 6.466 17.256 1.00 7.15 96 CYS 1 N 1
ATOM 795 C CA . CYS A 1 94 ? 6.179 6.532 15.804 1.00 7.54 96 CYS 1 CA 1
ATOM 796 C C . CYS A 1 94 ? 6.348 5.122 15.268 1.00 7.84 96 CYS 1 C 1
ATOM 797 O O . CYS A 1 94 ? 6.672 4.205 16.015 1.00 7.44 96 CYS 1 O 1
ATOM 800 N N . ALA A 1 95 ? 6.107 4.949 13.971 1.00 8.25 97 ALA 1 N 1
ATOM 801 C CA . ALA A 1 95 ? 6.296 3.662 13.341 1.00 9.26 97 ALA 1 CA 1
ATOM 802 C C . ALA A 1 95 ? 6.638 3.841 11.865 1.00 10.14 97 ALA 1 C 1
ATOM 803 O O . ALA A 1 95 ? 6.257 4.823 11.234 1.00 9.22 97 ALA 1 O 1
ATOM 805 N N . MET A 1 96 ? 7.397 2.896 11.338 1.00 11.69 98 MET 1 N 1
ATOM 806 C CA . MET A 1 96 ? 7.762 2.912 9.925 1.00 14.96 98 MET 1 CA 1
ATOM 807 C C . MET A 1 96 ? 7.662 1.530 9.323 1.00 16.47 98 MET 1 C 1
ATOM 808 O O . MET A 1 96 ? 7.852 0.528 10.020 1.00 14.98 98 MET 1 O 1
ATOM 813 N N . GLY A 1 97 ? 7.412 1.514 8.014 1.00 19.02 99 GLY 1 N 1
ATOM 814 C CA . GLY A 1 97 ? 7.206 0.294 7.233 1.00 22.67 99 GLY 1 CA 1
ATOM 815 C C . GLY A 1 97 ? 5.713 0.082 7.009 1.00 24.92 99 GLY 1 C 1
ATOM 816 O O . GLY A 1 97 ? 4.877 0.502 7.827 1.00 25.61 99 GLY 1 O 1
ATOM 817 N N . ALA A 1 98 ? 5.370 -0.584 5.913 1.00 26.69 100 ALA 1 N 1
ATOM 818 C CA . ALA A 1 98 ? 3.966 -0.826 5.563 1.00 28.50 100 ALA 1 CA 1
ATOM 819 C C . ALA A 1 98 ? 3.823 -2.284 5.094 1.00 29.01 100 ALA 1 C 1
ATOM 820 O O . ALA A 1 98 ? 4.611 -2.754 4.276 1.00 29.74 100 ALA 1 O 1
ATOM 822 N N A ARG A 1 99 ? 2.817 -2.996 5.609 0.50 29.22 101 ARG 1 N 1
ATOM 823 N N B ARG A 1 99 ? 2.834 -2.962 5.671 0.50 29.73 101 ARG 1 N 1
ATOM 824 C CA A ARG A 1 99 ? 2.274 -4.261 5.007 0.50 29.08 101 ARG 1 CA 1
ATOM 825 C CA B ARG A 1 99 ? 3.066 -4.308 6.224 0.50 30.28 101 ARG 1 CA 1
ATOM 826 C C A ARG A 1 99 ? 2.371 -5.676 5.699 0.50 29.45 101 ARG 1 C 1
ATOM 827 C C B ARG A 1 99 ? 2.489 -5.552 5.558 0.50 30.17 101 ARG 1 C 1
ATOM 828 O O A ARG A 1 99 ? 1.561 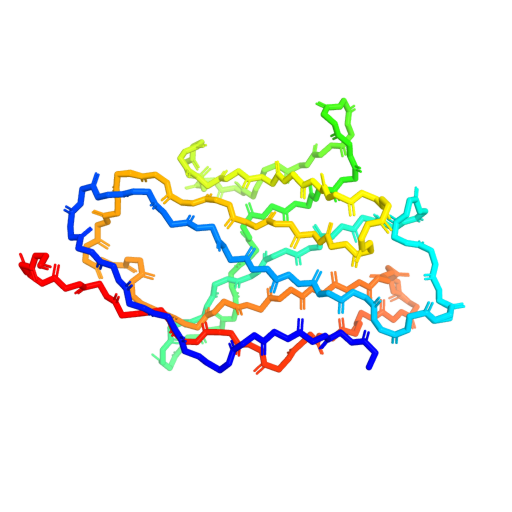-5.920 6.582 0.50 29.63 101 ARG 1 O 1
ATOM 829 O O B ARG A 1 99 ? 1.339 -5.550 5.130 0.50 30.84 101 ARG 1 O 1
ATOM 844 N N . SER A 1 100 ? 3.306 -6.599 5.422 1.00 30.11 102 SER 1 N 1
ATOM 845 C CA . SER A 1 100 ? 4.807 -6.509 5.398 1.00 29.44 102 SER 1 CA 1
ATOM 846 C C . SER A 1 100 ? 5.545 -6.347 6.756 1.00 28.92 102 SER 1 C 1
ATOM 847 O O . SER A 1 100 ? 6.154 -7.301 7.265 1.00 28.35 102 SER 1 O 1
ATOM 850 N N . THR A 1 101 ? 5.519 -5.133 7.304 1.00 27.92 103 THR 1 N 1
ATOM 851 C CA . THR A 1 101 ? 6.026 -4.852 8.640 1.00 27.31 103 THR 1 CA 1
ATOM 852 C C . THR A 1 101 ? 5.561 -3.460 9.063 1.00 25.93 103 THR 1 C 1
ATOM 853 O O . THR A 1 101 ? 5.112 -2.656 8.238 1.00 26.22 103 THR 1 O 1
ATOM 857 N N . HIS A 1 102 ? 5.638 -3.207 10.357 1.00 23.72 104 HIS 1 N 1
ATOM 858 C CA . HIS A 1 102 ? 5.364 -1.903 10.927 1.00 21.65 104 HIS 1 CA 1
ATOM 859 C C . HIS A 1 102 ? 6.196 -1.958 12.181 1.00 20.22 104 HIS 1 C 1
ATOM 860 O O . HIS A 1 102 ? 5.805 -2.618 13.153 1.00 19.25 104 HIS 1 O 1
ATOM 867 N N . VAL A 1 103 ? 7.368 -1.326 12.139 1.00 17.92 105 VAL 1 N 1
ATOM 868 C CA . VAL A 1 103 ? 8.242 -1.293 13.298 1.00 17.20 105 VAL 1 CA 1
ATOM 869 C C . VAL A 1 103 ? 7.956 -0.037 14.144 1.00 15.63 105 VAL 1 C 1
ATOM 870 O O . VAL A 1 103 ? 7.935 1.070 13.624 1.00 15.12 105 VAL 1 O 1
ATOM 874 N N . PHE A 1 104 ? 7.729 -0.221 15.439 1.00 14.18 106 PHE 1 N 1
ATOM 875 C CA . PHE A 1 104 ? 7.431 0.896 16.339 1.00 13.42 106 PHE 1 CA 1
ATOM 876 C C . PHE A 1 104 ? 8.679 1.383 17.093 1.00 13.00 106 PHE 1 C 1
ATOM 877 O O . PHE A 1 104 ? 9.507 0.575 17.516 1.00 12.31 106 PHE 1 O 1
ATOM 885 N N . GLY A 1 105 ? 8.784 2.703 17.271 1.00 12.26 107 GLY 1 N 1
ATOM 886 C CA . GLY A 1 105 ? 9.719 3.282 18.246 1.00 11.29 107 GLY 1 CA 1
ATOM 887 C C . GLY A 1 105 ? 9.294 2.927 19.666 1.00 11.87 107 GLY 1 C 1
ATOM 888 O O . GLY A 1 105 ? 8.177 2.407 19.879 1.00 10.77 107 GLY 1 O 1
ATOM 889 N N . SER A 1 106 ? 10.158 3.229 20.638 1.00 11.45 108 SER 1 N 1
ATOM 890 C CA . SER A 1 106 ? 9.917 2.832 22.027 1.00 11.84 108 SER 1 CA 1
ATOM 891 C C . SER A 1 106 ? 8.870 3.689 22.733 1.00 11.05 108 SER 1 C 1
ATOM 892 O O . SER A 1 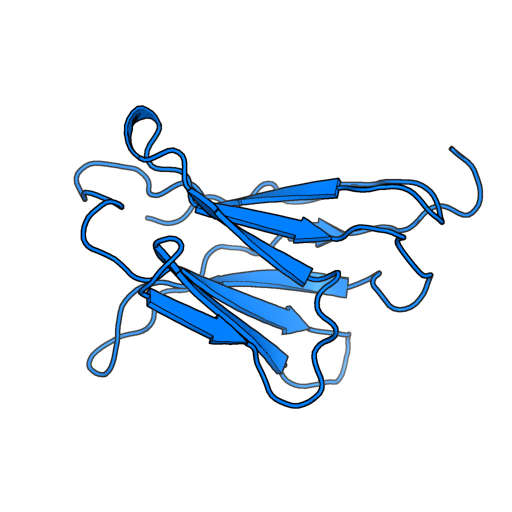106 ? 8.430 3.332 23.828 1.00 10.59 108 SER 1 O 1
ATOM 895 N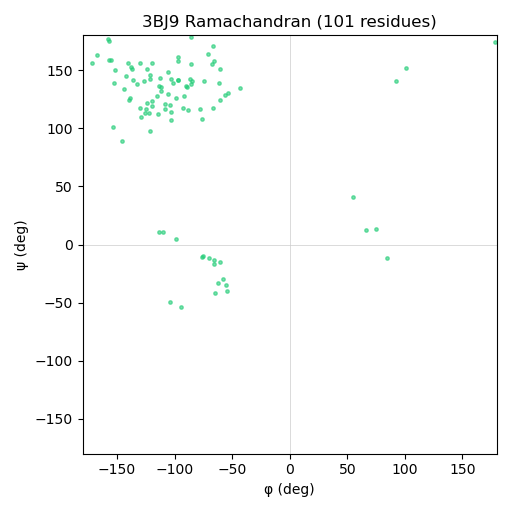 N . GLY A 1 107 ? 8.475 4.805 22.101 1.00 10.53 109 GLY 1 N 1
ATOM 896 C CA . GLY A 1 107 ? 7.394 5.662 22.613 1.00 9.55 109 GLY 1 CA 1
ATOM 897 C C . GLY A 1 107 ? 7.892 6.796 23.507 1.00 9.62 109 GLY 1 C 1
ATOM 898 O O . GLY A 1 107 ? 8.833 6.624 24.287 1.00 9.44 109 GLY 1 O 1
ATOM 899 N N . THR A 1 108 ? 7.280 7.971 23.360 1.00 8.56 110 THR 1 N 1
ATOM 900 C CA . THR A 1 108 ? 7.537 9.113 24.254 1.00 7.55 110 THR 1 CA 1
ATOM 901 C C . THR A 1 108 ? 6.319 9.329 25.149 1.00 7.49 110 THR 1 C 1
ATOM 902 O O . THR A 1 108 ? 5.220 9.538 24.647 1.00 7.47 110 THR 1 O 1
ATOM 906 N N . GLN A 1 109 ? 6.508 9.259 26.460 1.00 7.48 111 GLN 1 N 1
ATOM 907 C CA . GLN A 1 109 ? 5.467 9.662 27.401 1.00 8.30 111 GLN 1 CA 1
ATOM 908 C C . GLN A 1 109 ? 5.435 11.180 27.496 1.00 7.66 111 GLN 1 C 1
ATOM 909 O O . GLN A 1 109 ? 6.399 11.798 27.943 1.00 8.18 111 GLN 1 O 1
ATOM 915 N N . LEU A 1 110 ? 4.323 11.778 27.084 1.00 8.81 112 LEU 1 N 1
ATOM 916 C CA . LEU A 1 110 ? 4.171 13.224 27.133 1.00 8.97 112 LEU 1 CA 1
ATOM 917 C C . LEU A 1 110 ? 3.381 13.626 28.374 1.00 10.19 112 LEU 1 C 1
ATOM 918 O O . LEU A 1 110 ? 2.275 13.140 28.579 1.00 9.80 112 LEU 1 O 1
ATOM 923 N N . THR A 1 111 ? 3.947 14.536 29.176 1.00 10.56 113 THR 1 N 1
ATOM 924 C CA . THR A 1 111 ? 3.248 15.061 30.347 1.00 10.62 113 THR 1 CA 1
ATOM 925 C C . THR A 1 111 ? 2.816 16.461 30.021 1.00 10.90 113 THR 1 C 1
ATOM 926 O O . THR A 1 111 ? 3.615 17.262 29.551 1.00 10.11 113 THR 1 O 1
ATOM 930 N N . VAL A 1 112 ? 1.545 16.758 30.257 1.00 11.21 114 VAL 1 N 1
ATOM 931 C CA . VAL A 1 112 ? 1.053 18.097 30.016 1.00 11.97 114 VAL 1 CA 1
ATOM 932 C C . VAL A 1 112 ? 0.927 18.788 31.373 1.00 12.72 114 VAL 1 C 1
ATOM 933 O O . VAL A 1 112 ? 0.125 18.390 32.210 1.00 12.28 114 VAL 1 O 1
ATOM 937 N N . LEU A 1 113 ? 1.740 19.817 31.573 1.00 13.93 115 LEU 1 N 1
ATOM 938 C CA . LEU A 1 113 ? 1.809 20.469 32.868 1.00 15.90 115 LEU 1 CA 1
ATOM 939 C C . LEU A 1 113 ? 0.768 21.543 33.010 1.00 17.21 115 LEU 1 C 1
ATOM 940 O O . LEU A 1 113 ? 0.492 22.290 32.062 1.00 17.28 115 LEU 1 O 1
ATOM 945 N N . SER A 1 114 ? 0.228 21.642 34.221 1.00 18.55 116 SER 1 N 1
ATOM 946 C CA . SER A 1 114 ? -0.713 22.698 34.558 1.00 20.17 116 SER 1 CA 1
ATOM 947 C C . SER A 1 114 ? -0.051 24.069 34.427 1.00 22.10 116 SER 1 C 1
ATOM 948 O O . SER A 1 114 ? -0.699 25.030 34.034 1.00 22.27 116 SER 1 O 1
ATOM 951 N N . ALA A 1 115 ? 1.247 24.146 34.708 1.00 24.11 117 ALA 1 N 1
ATOM 952 C CA . ALA A 1 115 ? 1.970 25.420 34.654 1.00 26.03 117 ALA 1 CA 1
ATOM 953 C C . ALA A 1 115 ? 3.379 25.245 34.147 1.00 27.39 117 ALA 1 C 1
ATOM 954 O O . ALA A 1 115 ? 4.101 24.360 34.609 1.00 27.90 117 ALA 1 O 1
ATOM 956 N N . ALA A 1 116 ? 3.760 26.120 33.220 1.00 28.77 118 ALA 1 N 1
ATOM 957 C CA . ALA A 1 116 ? 5.069 26.107 32.568 1.00 30.24 118 ALA 1 CA 1
ATOM 958 C C . ALA A 1 116 ? 6.235 26.296 33.532 1.00 31.07 118 ALA 1 C 1
ATOM 959 O O . ALA A 1 116 ? 7.401 26.167 33.130 1.00 32.33 118 ALA 1 O 1
#

Sequence (116 aa):
VLHQPPAMSSSALGTTIRLTCTLRNDDHDIGVYSVYWYQQRPGHPPRFLLRYFSQQSDKSQGPQVPPRFSGSKDVARNRRGYLSISEELQPEEDEAMYYCAMGARRSTHVFGSGTQLTVLSAA

B-factor: mean 14.88, std 7.27, range [2.96, 48.84]